Protein AF-A0A388M2A8-F1 (afdb_monomer_lite)

Radius of gyration: 31.5 Å; chains: 1; bounding box: 99×26×57 Å

InterPro domains:
  IPR009542 Signal peptidase complex subunit 1 [PF06645] (1-70)
  IPR009542 Signal peptidase complex subunit 1 [PTHR13202] (1-75)

Structure (mmCIF, N/CA/C/O backbone):
data_AF-A0A388M2A8-F1
#
_entry.id   AF-A0A388M2A8-F1
#
loop_
_atom_site.group_PDB
_atom_site.id
_atom_site.type_symbol
_atom_site.label_atom_id
_atom_site.label_alt_id
_atom_site.label_comp_id
_atom_site.label_asym_id
_atom_site.label_entity_id
_atom_site.label_seq_id
_atom_site.pdbx_PDB_ins_code
_atom_site.Cartn_x
_atom_site.Cartn_y
_atom_site.Cartn_z
_atom_site.occupancy
_atom_site.B_iso_or_equiv
_atom_site.auth_seq_id
_atom_site.auth_comp_id
_atom_site.auth_asym_id
_atom_site.auth_atom_id
_atom_site.pdbx_PDB_model_num
ATOM 1 N N . MET A 1 1 ? 1.954 -5.823 -13.270 1.00 80.62 1 MET A N 1
ATOM 2 C CA . MET A 1 1 ? 2.385 -4.445 -12.976 1.00 80.62 1 MET A CA 1
ATOM 3 C C . MET A 1 1 ? 3.725 -4.201 -13.633 1.00 80.62 1 MET A C 1
ATOM 5 O O . MET A 1 1 ? 4.618 -5.035 -13.500 1.00 80.62 1 MET A O 1
ATOM 9 N N . ASP A 1 2 ? 3.875 -3.084 -14.341 1.00 88.38 2 ASP A N 1
ATOM 10 C CA . ASP A 1 2 ? 5.191 -2.606 -14.770 1.00 88.38 2 ASP A CA 1
ATOM 11 C C . ASP A 1 2 ? 5.934 -1.910 -13.602 1.00 88.38 2 ASP A C 1
ATOM 13 O O . ASP A 1 2 ? 5.398 -1.759 -12.500 1.00 88.38 2 ASP A O 1
ATOM 17 N N . TYR A 1 3 ? 7.194 -1.508 -13.809 1.00 86.69 3 TYR A N 1
ATOM 18 C CA . TYR A 1 3 ? 8.011 -0.891 -12.750 1.00 86.69 3 TYR A CA 1
ATOM 19 C C . TYR A 1 3 ? 7.420 0.430 -12.225 1.00 86.69 3 TYR A C 1
ATOM 21 O O . TYR A 1 3 ? 7.548 0.751 -11.043 1.00 86.69 3 TYR A O 1
ATOM 29 N N . VAL A 1 4 ? 6.767 1.200 -13.097 1.00 89.50 4 VAL A N 1
ATOM 30 C CA . VAL A 1 4 ? 6.147 2.483 -12.740 1.00 89.50 4 VAL A CA 1
ATOM 31 C C . VAL A 1 4 ? 4.849 2.231 -11.973 1.00 89.50 4 VAL A C 1
ATOM 33 O O . VAL A 1 4 ? 4.626 2.822 -10.917 1.00 89.50 4 VAL A O 1
ATOM 36 N N . GLY A 1 5 ? 4.037 1.292 -12.451 1.00 91.38 5 GLY A N 1
ATOM 37 C CA . GLY A 1 5 ? 2.816 0.824 -11.815 1.00 91.38 5 GLY A CA 1
ATOM 38 C C . GLY A 1 5 ? 3.063 0.255 -10.422 1.00 91.38 5 GLY A C 1
ATOM 39 O O . GLY A 1 5 ? 2.274 0.522 -9.524 1.00 91.38 5 GLY A O 1
ATOM 40 N N . GLN A 1 6 ? 4.187 -0.433 -10.198 1.00 91.94 6 GLN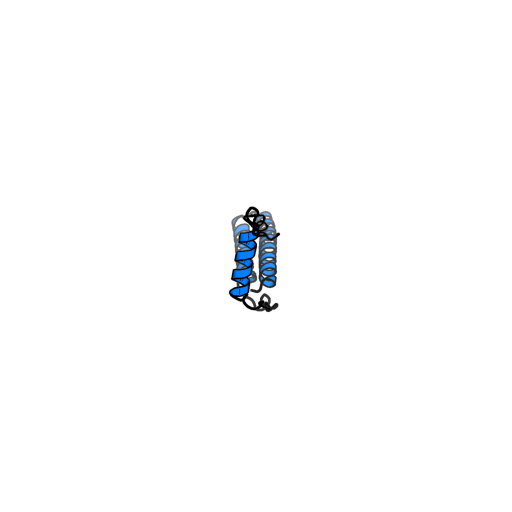 A N 1
ATOM 41 C CA . GLN A 1 6 ? 4.577 -0.908 -8.867 1.00 91.94 6 GLN A CA 1
ATOM 42 C C . GLN A 1 6 ? 4.843 0.246 -7.885 1.00 91.94 6 GLN A C 1
ATOM 44 O O . GLN A 1 6 ? 4.415 0.192 -6.735 1.00 91.94 6 GLN A O 1
ATOM 49 N N . ARG A 1 7 ? 5.531 1.312 -8.319 1.00 92.75 7 ARG A N 1
ATOM 50 C CA . ARG A 1 7 ? 5.749 2.501 -7.474 1.00 92.75 7 ARG A CA 1
ATOM 51 C C . ARG A 1 7 ? 4.438 3.202 -7.145 1.00 92.75 7 ARG A C 1
ATOM 53 O O . ARG A 1 7 ? 4.241 3.648 -6.018 1.00 92.75 7 ARG A O 1
ATOM 60 N N . LEU A 1 8 ? 3.549 3.288 -8.128 1.00 92.62 8 LEU A N 1
ATOM 61 C CA . LEU A 1 8 ? 2.244 3.902 -7.950 1.00 92.62 8 LEU A CA 1
ATOM 62 C C . LEU A 1 8 ? 1.352 3.076 -7.015 1.00 92.62 8 LEU A C 1
ATOM 64 O O . LEU A 1 8 ? 0.699 3.650 -6.147 1.00 92.62 8 LEU A O 1
ATOM 68 N N . SER A 1 9 ? 1.344 1.748 -7.145 1.00 93.94 9 SER A N 1
ATOM 69 C CA . SER A 1 9 ? 0.550 0.875 -6.275 1.00 93.94 9 SER A CA 1
ATOM 70 C C . SER A 1 9 ? 1.028 0.925 -4.821 1.00 93.94 9 SER A C 1
ATOM 72 O O . SER A 1 9 ? 0.192 0.962 -3.913 1.00 93.94 9 SER A O 1
ATOM 74 N N . GLU A 1 10 ? 2.344 1.020 -4.599 1.00 94.06 10 GLU A N 1
ATOM 75 C CA . GLU A 1 10 ? 2.956 1.218 -3.280 1.00 94.06 10 GLU A CA 1
ATOM 76 C C . GLU A 1 10 ? 2.514 2.551 -2.653 1.00 94.06 10 GLU A C 1
ATOM 78 O O . GLU A 1 10 ? 2.025 2.574 -1.521 1.00 94.06 10 GLU A O 1
ATOM 83 N N . GLN A 1 11 ? 2.590 3.653 -3.408 1.00 95.50 11 GLN A N 1
ATOM 84 C CA . GLN A 1 11 ? 2.136 4.969 -2.944 1.00 95.50 11 GLN A CA 1
ATOM 85 C C . GLN A 1 11 ? 0.637 4.984 -2.626 1.00 95.50 11 GLN A C 1
ATOM 87 O O . GLN A 1 11 ? 0.231 5.480 -1.575 1.00 95.50 11 GLN A O 1
ATOM 92 N N . LEU A 1 12 ? -0.191 4.402 -3.499 1.00 94.25 12 LEU A N 1
ATOM 93 C CA . LEU A 1 12 ? -1.635 4.295 -3.286 1.00 94.25 12 LEU A CA 1
ATOM 94 C C . LEU A 1 12 ? -1.965 3.478 -2.037 1.00 94.25 12 LEU A C 1
ATOM 96 O O . LEU A 1 12 ? -2.824 3.896 -1.260 1.00 94.25 12 LEU A O 1
ATOM 100 N N . ALA A 1 13 ? -1.269 2.363 -1.801 1.00 95.19 13 ALA A N 1
ATOM 101 C CA . ALA A 1 13 ? -1.468 1.552 -0.602 1.00 95.19 13 ALA A CA 1
ATOM 102 C C . ALA A 1 13 ? -1.150 2.368 0.657 1.00 95.19 13 ALA A C 1
ATOM 104 O O . ALA A 1 13 ? -1.947 2.411 1.596 1.00 95.19 13 ALA A O 1
ATOM 105 N N . GLN A 1 14 ? -0.016 3.070 0.652 1.00 97.00 14 GLN A N 1
ATOM 106 C CA . GLN A 1 14 ? 0.440 3.850 1.795 1.00 97.00 14 GLN A CA 1
ATOM 107 C C . GLN A 1 14 ? -0.497 5.026 2.095 1.00 97.00 14 GLN A C 1
ATOM 109 O O . GLN A 1 14 ? -0.913 5.195 3.241 1.00 97.00 14 GLN A O 1
ATOM 114 N N . TYR A 1 15 ? -0.907 5.793 1.079 1.00 97.56 15 TYR A N 1
ATOM 115 C CA . TYR A 1 15 ? -1.860 6.892 1.255 1.00 97.56 15 TYR A CA 1
ATOM 116 C C . TYR A 1 15 ? -3.245 6.412 1.689 1.00 97.56 15 TYR A C 1
ATOM 118 O O . TYR A 1 15 ? -3.844 7.020 2.576 1.00 97.56 15 TYR A O 1
ATOM 126 N N . THR A 1 16 ? -3.739 5.309 1.123 1.00 96.56 16 THR A N 1
ATOM 127 C CA . THR A 1 16 ? -5.059 4.764 1.473 1.00 96.56 16 THR A CA 1
ATOM 128 C C . THR A 1 16 ? -5.089 4.290 2.923 1.00 96.56 16 THR A C 1
ATOM 130 O O . THR A 1 16 ? -6.012 4.635 3.659 1.00 96.56 16 THR A O 1
ATOM 133 N N . ILE A 1 17 ? -4.061 3.560 3.371 1.00 97.31 17 ILE A N 1
ATOM 134 C CA . ILE A 1 17 ? -3.972 3.078 4.756 1.00 97.31 17 ILE A CA 1
ATOM 135 C C . ILE A 1 17 ? -3.802 4.246 5.733 1.00 97.31 17 ILE A C 1
ATOM 137 O O . ILE A 1 17 ? -4.455 4.258 6.774 1.00 97.31 17 ILE A O 1
ATOM 141 N N . LEU A 1 18 ? -2.977 5.248 5.406 1.00 98.12 18 LEU A N 1
ATOM 142 C CA . LEU A 1 18 ? -2.805 6.437 6.249 1.00 98.12 18 LEU A CA 1
ATOM 143 C C . LEU A 1 18 ? -4.107 7.231 6.394 1.00 98.12 18 LEU A C 1
ATOM 145 O O . LEU A 1 18 ? -4.477 7.613 7.505 1.00 98.12 18 LEU A O 1
ATOM 149 N N . LEU A 1 19 ? -4.826 7.448 5.290 1.00 97.81 19 LEU A N 1
ATOM 150 C CA . LEU A 1 19 ? -6.109 8.142 5.314 1.00 97.81 19 LEU A CA 1
ATOM 151 C C . LEU A 1 19 ? -7.155 7.346 6.103 1.00 97.81 19 LEU A C 1
ATOM 153 O O . LEU A 1 19 ? -7.861 7.911 6.937 1.00 97.81 19 LEU A O 1
ATOM 157 N N . ALA A 1 20 ? -7.217 6.029 5.899 1.00 97.25 20 ALA A N 1
ATOM 158 C CA . ALA A 1 20 ? -8.094 5.149 6.661 1.00 97.25 20 ALA A CA 1
ATOM 159 C C . ALA A 1 20 ? -7.772 5.161 8.161 1.00 97.25 20 ALA A C 1
ATOM 161 O O . ALA A 1 20 ? -8.691 5.205 8.972 1.00 97.25 20 ALA A O 1
ATOM 162 N N . ALA A 1 21 ? -6.490 5.166 8.539 1.00 97.38 21 ALA A N 1
ATOM 163 C CA . ALA A 1 21 ? -6.063 5.267 9.932 1.00 97.38 21 ALA A CA 1
ATOM 164 C C . ALA A 1 21 ? -6.515 6.587 10.567 1.00 97.38 21 ALA A C 1
ATOM 166 O O . ALA A 1 21 ? -7.048 6.577 11.675 1.00 97.38 21 ALA A O 1
ATOM 167 N N . LEU A 1 22 ? -6.361 7.709 9.856 1.00 98.19 22 LEU A N 1
ATOM 168 C CA . LEU A 1 22 ? -6.805 9.017 10.335 1.00 98.19 22 LEU A CA 1
ATOM 169 C C . LEU A 1 22 ? -8.326 9.055 10.535 1.00 98.19 22 LEU A C 1
ATOM 171 O O . LEU A 1 22 ? -8.797 9.479 11.588 1.00 98.19 22 LEU A O 1
ATOM 175 N N . ILE A 1 23 ? -9.096 8.570 9.557 1.00 97.25 23 ILE A N 1
ATOM 176 C CA . ILE A 1 23 ? -10.563 8.515 9.637 1.00 97.25 23 ILE A CA 1
ATOM 177 C C . ILE A 1 23 ? -11.010 7.585 10.768 1.00 97.25 23 ILE A C 1
ATOM 179 O O . ILE A 1 23 ? -11.883 7.952 11.552 1.00 97.25 23 ILE A O 1
ATOM 183 N N . ALA A 1 24 ? -10.406 6.401 10.882 1.00 96.88 24 ALA A N 1
ATOM 184 C CA . ALA A 1 24 ? -10.711 5.440 11.935 1.00 96.88 24 ALA A CA 1
ATOM 185 C C . ALA A 1 24 ? -10.434 6.013 13.326 1.00 96.88 24 ALA A C 1
ATOM 187 O O . ALA A 1 24 ? -11.244 5.823 14.232 1.00 96.88 24 ALA A O 1
ATOM 188 N N . LEU A 1 25 ? -9.322 6.735 13.488 1.00 96.06 25 LEU A N 1
ATOM 189 C CA . LEU A 1 25 ? -8.967 7.386 14.742 1.00 96.06 25 LEU A CA 1
ATOM 190 C C . LEU A 1 25 ? -9.976 8.483 15.095 1.00 96.06 25 LEU A C 1
ATOM 192 O O . LEU A 1 25 ? -10.511 8.476 16.197 1.00 96.06 25 LEU A O 1
ATOM 196 N N . LEU A 1 26 ? -10.293 9.381 14.157 1.00 97.12 26 LEU A N 1
ATOM 197 C CA . LEU A 1 26 ? -11.261 10.457 14.385 1.00 97.12 26 LEU A CA 1
ATOM 198 C C . LEU A 1 26 ? -12.653 9.904 14.715 1.00 97.12 26 LEU A C 1
ATOM 200 O O . LEU A 1 26 ? -13.245 10.289 15.720 1.00 97.12 26 LEU A O 1
ATOM 204 N N . ALA A 1 27 ? -13.158 8.962 13.916 1.00 95.06 27 ALA A N 1
ATOM 205 C CA . ALA A 1 27 ? -14.455 8.335 14.153 1.00 95.06 27 ALA A CA 1
ATOM 206 C C . ALA A 1 27 ? -14.479 7.552 15.475 1.00 95.06 27 ALA A C 1
ATOM 208 O O . ALA A 1 27 ? -15.449 7.631 16.222 1.00 95.06 27 ALA A O 1
ATOM 209 N N . GLY A 1 28 ? -13.403 6.825 15.783 1.00 96.19 28 GLY A N 1
ATOM 210 C CA . GLY A 1 28 ? -13.244 6.073 17.023 1.00 96.19 28 GLY A CA 1
ATOM 211 C C . GLY A 1 28 ? -13.224 6.954 18.266 1.00 96.19 28 GLY A C 1
ATOM 212 O O . GLY A 1 28 ? -13.883 6.623 19.249 1.00 96.19 28 GLY A O 1
ATOM 213 N N . CYS A 1 29 ? -12.506 8.080 18.208 1.00 94.75 29 CYS A N 1
ATOM 214 C CA . CYS A 1 29 ? -12.442 9.058 19.290 1.00 94.75 29 CYS A CA 1
ATOM 215 C C . CYS A 1 29 ? -13.786 9.761 19.503 1.00 94.75 29 CYS A C 1
ATOM 217 O O . CYS A 1 29 ? -14.211 9.892 20.643 1.00 94.75 29 CYS A O 1
ATOM 219 N N . LEU A 1 30 ? -14.475 10.171 18.433 1.00 95.88 30 LEU A N 1
ATOM 220 C CA . LEU A 1 30 ? -15.772 10.853 18.544 1.00 95.88 30 LEU A CA 1
ATOM 221 C C . LEU A 1 30 ? -16.885 9.941 19.079 1.00 95.88 30 LEU A C 1
ATOM 223 O O . LEU A 1 30 ? -17.771 10.415 19.782 1.00 95.88 30 LEU A O 1
ATOM 227 N N . MET A 1 31 ? -16.845 8.645 18.755 1.00 95.31 31 MET A N 1
ATOM 228 C CA . MET A 1 31 ? -17.821 7.655 19.233 1.00 95.31 31 MET A CA 1
ATOM 229 C C . MET A 1 31 ? -17.380 6.908 20.502 1.00 95.31 31 MET A C 1
ATOM 231 O O . MET A 1 31 ? -18.087 5.996 20.930 1.00 95.31 31 MET A O 1
ATOM 235 N N . GLU A 1 32 ? -16.198 7.220 21.046 1.00 94.69 32 GLU A N 1
ATOM 236 C CA . GLU A 1 32 ? -15.564 6.526 22.182 1.00 94.69 32 GLU A CA 1
ATOM 237 C C . GLU A 1 32 ? -15.562 4.986 22.050 1.00 94.69 32 GLU A C 1
ATOM 239 O O . GLU A 1 32 ? -15.653 4.239 23.025 1.00 94.69 32 GLU A O 1
ATOM 244 N N . SER A 1 33 ? -15.464 4.475 20.817 1.00 93.81 33 SER A N 1
ATOM 245 C CA . SER A 1 33 ? -15.627 3.050 20.518 1.00 93.81 33 SER A CA 1
ATOM 246 C C . SER A 1 33 ? -14.423 2.477 19.782 1.00 93.81 33 SER A C 1
ATOM 248 O O . SER A 1 33 ? -14.265 2.625 18.567 1.00 93.81 33 SER A O 1
ATOM 250 N N . TYR A 1 34 ? -13.608 1.714 20.511 1.00 93.19 34 TYR A N 1
ATOM 251 C CA . TYR A 1 34 ? -12.455 1.010 19.944 1.00 93.19 34 TYR A CA 1
ATOM 252 C C . TYR A 1 34 ? -12.854 -0.027 18.881 1.00 93.19 34 TYR A C 1
ATOM 254 O O . TYR A 1 34 ? -12.167 -0.198 17.874 1.00 93.19 34 TYR A O 1
ATOM 262 N N . LYS A 1 35 ? -14.003 -0.696 19.060 1.00 96.25 35 LYS A N 1
ATOM 263 C CA . LYS A 1 35 ? -14.512 -1.668 18.079 1.00 96.25 35 LYS A CA 1
ATOM 264 C C . LYS A 1 35 ? -14.816 -0.994 16.740 1.00 96.25 35 LYS A C 1
ATOM 266 O O . LYS A 1 35 ? -14.471 -1.540 15.697 1.00 96.25 35 LYS A O 1
ATOM 271 N N . LEU A 1 36 ? -15.443 0.185 16.770 1.00 94.25 36 LEU A N 1
ATOM 272 C CA . LEU A 1 36 ? -15.745 0.949 15.561 1.00 94.25 36 LEU A CA 1
ATOM 273 C C . LEU A 1 36 ? -14.459 1.409 14.867 1.00 94.25 36 LEU A C 1
ATOM 275 O O . LEU A 1 36 ? -14.323 1.205 13.665 1.00 94.25 36 LEU A O 1
ATOM 279 N N . MET A 1 37 ? -13.499 1.946 15.630 1.00 96.38 37 MET A N 1
ATOM 280 C CA . MET A 1 37 ? -12.173 2.319 15.126 1.00 96.38 37 MET A CA 1
ATOM 281 C C . MET A 1 37 ? -11.519 1.160 14.364 1.00 96.38 37 MET A C 1
ATOM 283 O O . MET A 1 37 ? -11.115 1.321 13.214 1.00 96.38 37 MET A O 1
ATOM 287 N N . MET A 1 38 ? -11.465 -0.027 14.976 1.00 96.75 38 MET A N 1
ATOM 288 C CA . MET A 1 38 ? -10.842 -1.199 14.360 1.00 96.75 38 MET A CA 1
ATOM 289 C C . MET A 1 38 ? -11.594 -1.699 13.125 1.00 96.75 38 MET A C 1
ATOM 291 O O . MET A 1 38 ? -10.950 -2.072 12.150 1.00 96.75 38 MET A O 1
ATOM 295 N N . LEU A 1 39 ? -12.931 -1.666 13.119 1.00 96.94 39 LEU A N 1
ATOM 296 C CA . LEU A 1 39 ? -13.726 -2.047 11.945 1.00 96.94 39 LEU A CA 1
ATOM 297 C C . LEU A 1 39 ? -13.508 -1.095 10.764 1.00 96.94 39 LEU A C 1
ATOM 299 O O . LEU A 1 39 ? -13.315 -1.554 9.640 1.00 96.94 39 LEU A O 1
ATOM 303 N N . VAL A 1 40 ? -13.503 0.217 11.014 1.00 96.25 40 VAL A N 1
ATOM 304 C CA . VAL A 1 40 ? -13.255 1.226 9.974 1.00 96.25 40 VAL A CA 1
ATOM 305 C C . VAL A 1 40 ? -11.833 1.091 9.431 1.00 96.25 40 VAL A C 1
ATOM 307 O O . VAL A 1 40 ? -11.638 1.077 8.216 1.00 96.25 40 VAL A O 1
ATOM 310 N N . TYR A 1 41 ? -10.846 0.915 10.312 1.00 97.44 41 TYR A N 1
ATOM 311 C CA . TYR A 1 41 ? -9.461 0.712 9.902 1.00 97.44 41 TYR A CA 1
ATOM 312 C C . TYR A 1 41 ? -9.283 -0.575 9.086 1.00 97.44 41 TYR A C 1
ATOM 314 O O . TYR A 1 41 ? -8.699 -0.539 8.005 1.00 97.44 41 TYR A O 1
ATOM 322 N N . ALA A 1 42 ? -9.840 -1.698 9.550 1.00 97.81 42 ALA A N 1
ATOM 323 C CA . ALA A 1 42 ? -9.787 -2.971 8.835 1.00 97.81 42 ALA A CA 1
ATOM 324 C C . ALA A 1 42 ? -10.455 -2.879 7.455 1.00 97.81 42 ALA A C 1
ATOM 326 O O . ALA A 1 42 ? -9.904 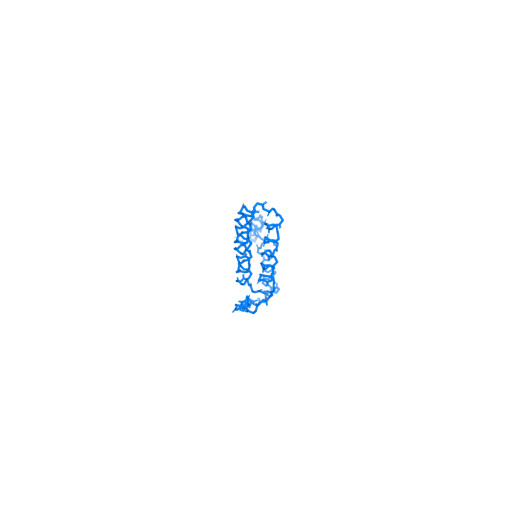-3.377 6.474 1.00 97.81 42 ALA A O 1
ATOM 327 N N . GLY A 1 43 ? -11.596 -2.189 7.356 1.00 97.75 43 GLY A N 1
ATOM 328 C CA . GLY A 1 43 ? -12.239 -1.895 6.076 1.00 97.75 43 GLY A CA 1
ATOM 329 C C . GLY A 1 43 ? -11.333 -1.097 5.134 1.00 97.75 43 GLY A C 1
ATOM 330 O O . GLY A 1 43 ? -11.209 -1.442 3.962 1.00 97.75 43 GLY A O 1
ATOM 331 N N . GLY A 1 44 ? -10.636 -0.082 5.649 1.00 97.25 44 GLY A N 1
ATOM 332 C CA . GLY A 1 44 ? -9.674 0.701 4.872 1.00 97.25 44 GLY A CA 1
ATOM 333 C C . GLY A 1 44 ? -8.451 -0.097 4.413 1.00 97.25 44 GLY A C 1
ATOM 334 O O . GLY A 1 44 ? -7.998 0.068 3.283 1.00 97.25 44 GLY A O 1
ATOM 335 N N . VAL A 1 45 ? -7.952 -1.013 5.245 1.00 97.44 45 VAL A N 1
ATOM 336 C CA . VAL A 1 45 ? -6.875 -1.940 4.867 1.00 97.44 45 VAL A CA 1
ATOM 337 C C . VAL A 1 45 ? -7.337 -2.876 3.749 1.00 97.44 45 VAL A C 1
ATOM 339 O O . VAL A 1 45 ? -6.639 -3.015 2.748 1.00 97.44 45 VAL A O 1
ATOM 342 N N . LEU A 1 46 ? -8.528 -3.472 3.866 1.00 97.69 46 LEU A N 1
ATOM 343 C CA . LEU A 1 46 ? -9.099 -4.317 2.810 1.00 97.69 46 LEU A CA 1
ATOM 344 C C . LEU A 1 46 ? -9.285 -3.544 1.500 1.00 97.69 46 LEU A C 1
ATOM 346 O O . LEU A 1 46 ? -8.964 -4.060 0.431 1.00 97.69 46 LEU A O 1
ATOM 350 N N . LEU A 1 47 ? -9.743 -2.294 1.576 1.00 95.81 47 LEU A N 1
ATOM 351 C CA . LEU A 1 47 ? -9.850 -1.419 0.413 1.00 95.81 47 LEU A CA 1
ATOM 352 C C . LEU A 1 47 ? -8.480 -1.162 -0.231 1.00 95.81 47 LEU A C 1
ATOM 354 O O . LEU A 1 47 ? -8.350 -1.277 -1.448 1.00 95.81 47 LEU A O 1
ATOM 358 N N . ALA A 1 48 ? -7.449 -0.876 0.568 1.00 96.00 48 ALA A N 1
ATOM 359 C CA . ALA A 1 48 ? -6.086 -0.705 0.069 1.00 96.00 48 ALA A CA 1
ATOM 360 C C . ALA A 1 48 ? -5.577 -1.971 -0.641 1.00 96.00 48 ALA A C 1
ATOM 362 O O . ALA A 1 48 ? -4.968 -1.873 -1.705 1.00 96.00 48 ALA A O 1
ATOM 363 N N . PHE A 1 49 ? -5.890 -3.160 -0.113 1.00 94.62 49 PHE A N 1
ATOM 364 C CA . PHE A 1 49 ? -5.580 -4.426 -0.781 1.00 94.62 49 PHE A CA 1
ATOM 365 C C . PHE A 1 49 ? -6.278 -4.545 -2.139 1.00 94.62 49 PHE A C 1
ATOM 367 O O . PHE A 1 49 ? -5.622 -4.863 -3.126 1.00 94.62 49 PHE A O 1
ATOM 374 N N . VAL A 1 50 ? -7.578 -4.251 -2.223 1.00 95.25 50 VAL A N 1
ATOM 375 C CA . VAL A 1 50 ? -8.337 -4.319 -3.486 1.00 95.25 50 VAL A CA 1
ATOM 376 C C . VAL A 1 50 ? -7.806 -3.329 -4.526 1.00 95.25 50 VAL A C 1
ATOM 378 O O . VAL A 1 50 ? -7.757 -3.651 -5.709 1.00 95.25 50 VAL A O 1
ATOM 381 N N . ILE A 1 51 ? -7.386 -2.135 -4.112 1.00 92.06 51 ILE A N 1
ATOM 382 C CA . ILE A 1 51 ? -6.891 -1.111 -5.039 1.00 92.06 51 ILE A CA 1
ATOM 383 C C . ILE A 1 51 ? -5.464 -1.423 -5.507 1.00 92.06 51 ILE A C 1
ATOM 385 O O . ILE A 1 51 ? -5.178 -1.300 -6.695 1.00 92.06 51 ILE A O 1
ATOM 389 N N . SER A 1 52 ? -4.571 -1.830 -4.603 1.00 92.56 52 SER A N 1
ATOM 390 C CA . SER A 1 52 ? -3.136 -1.904 -4.901 1.00 92.56 52 SER A CA 1
ATOM 391 C C . SER A 1 52 ? -2.617 -3.287 -5.290 1.00 92.56 52 SER A C 1
ATOM 393 O O . SER A 1 52 ? -1.568 -3.351 -5.923 1.00 92.56 52 SER A O 1
ATOM 395 N N . VAL A 1 53 ? -3.284 -4.386 -4.913 1.00 90.31 53 VAL A N 1
ATOM 396 C CA . VAL A 1 53 ? -2.770 -5.749 -5.169 1.00 90.31 53 VAL A CA 1
ATOM 397 C C . VAL A 1 53 ? -3.128 -6.305 -6.547 1.00 90.31 53 VAL A C 1
ATOM 399 O O . VAL A 1 53 ? -2.249 -6.910 -7.162 1.00 90.31 53 VAL A O 1
ATOM 402 N N . PRO A 1 54 ? -4.361 -6.160 -7.065 1.00 89.50 54 PRO A N 1
ATOM 403 C CA . PRO A 1 54 ? -4.677 -6.675 -8.388 1.00 89.50 54 PRO A CA 1
ATOM 404 C C . PRO A 1 54 ? -3.893 -5.941 -9.477 1.00 89.50 54 PRO A C 1
ATOM 406 O O . PRO A 1 54 ? -3.701 -4.726 -9.418 1.00 89.50 54 PRO A O 1
ATOM 409 N N . ASP A 1 55 ? -3.503 -6.676 -10.517 1.00 85.06 55 ASP A N 1
ATOM 410 C CA . ASP A 1 55 ? -2.850 -6.140 -11.713 1.00 85.06 55 ASP A CA 1
ATOM 411 C C . ASP A 1 55 ? -3.847 -5.387 -12.608 1.00 85.06 55 ASP A C 1
ATOM 413 O O . ASP A 1 55 ? -4.169 -5.805 -13.723 1.00 85.06 55 ASP A O 1
ATOM 417 N N . TRP A 1 56 ? -4.361 -4.260 -12.118 1.00 88.94 56 TRP A N 1
ATOM 418 C CA . TRP A 1 56 ? -5.264 -3.411 -12.884 1.00 88.94 56 TRP A CA 1
ATOM 419 C C . TRP A 1 56 ? -4.592 -2.938 -14.185 1.00 88.94 56 TRP A C 1
ATOM 421 O O . TRP A 1 56 ? -3.400 -2.614 -14.184 1.00 88.94 56 TRP A O 1
ATOM 431 N N . PRO A 1 57 ? -5.340 -2.821 -15.300 1.00 87.06 57 PRO A N 1
ATOM 432 C CA . PRO A 1 57 ? -4.786 -2.391 -16.589 1.00 87.06 57 PRO A CA 1
ATOM 433 C C . PRO A 1 57 ? -4.131 -1.000 -16.531 1.00 87.06 57 PRO A C 1
ATOM 435 O O . PRO A 1 57 ? -3.230 -0.708 -17.311 1.00 87.06 57 PRO A O 1
ATOM 438 N N . TYR A 1 58 ? -4.531 -0.163 -15.570 1.00 85.75 58 TYR A N 1
ATOM 439 C CA . TYR A 1 58 ? -3.919 1.136 -15.294 1.00 85.75 58 TYR A CA 1
ATOM 440 C C . TYR A 1 58 ? -2.444 1.046 -14.855 1.00 85.75 58 TYR A C 1
ATOM 442 O O . TYR A 1 58 ? -1.661 1.935 -15.167 1.00 85.75 58 TYR A O 1
ATOM 450 N N . PHE A 1 59 ? -2.031 -0.039 -14.195 1.00 88.88 59 PHE A N 1
ATOM 451 C CA . PHE A 1 59 ? -0.653 -0.219 -13.721 1.00 88.88 59 PHE A CA 1
ATOM 452 C C . PHE A 1 59 ? 0.291 -0.881 -14.742 1.00 88.88 59 PHE A C 1
ATOM 454 O O . PHE A 1 59 ? 1.404 -1.272 -14.386 1.00 88.88 59 PHE A O 1
ATOM 461 N N . ASN A 1 60 ? -0.160 -1.066 -15.986 1.00 89.19 60 ASN A N 1
ATOM 462 C CA . ASN A 1 60 ? 0.589 -1.745 -17.050 1.00 89.19 60 ASN A CA 1
ATOM 463 C C . ASN A 1 60 ? 0.707 -0.875 -18.318 1.00 89.19 60 ASN A C 1
ATOM 465 O O . ASN A 1 60 ? 0.728 -1.394 -19.434 1.00 89.19 60 ASN A O 1
ATOM 469 N N . GLN A 1 61 ? 0.721 0.451 -18.167 1.00 87.06 61 GLN A N 1
ATOM 470 C CA . GLN A 1 61 ? 0.730 1.389 -19.296 1.00 87.06 61 GLN A CA 1
ATOM 471 C C . GLN A 1 61 ? 2.117 1.584 -19.927 1.00 87.06 61 GLN A C 1
ATOM 473 O O . GLN A 1 61 ? 2.214 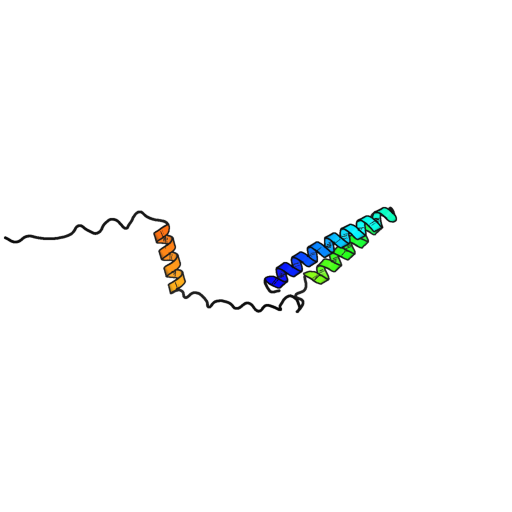2.150 -21.017 1.00 87.06 61 GLN A O 1
ATOM 478 N N . HIS A 1 62 ? 3.189 1.108 -19.289 1.00 81.06 62 HIS A N 1
ATOM 479 C CA . HIS A 1 62 ? 4.560 1.297 -19.752 1.00 81.06 62 HIS A CA 1
ATOM 480 C C . HIS A 1 62 ? 5.201 -0.043 -20.148 1.00 81.06 62 HIS A C 1
ATOM 482 O O . HIS A 1 62 ? 5.835 -0.703 -19.318 1.00 81.06 62 HIS A O 1
ATOM 488 N N . PRO A 1 63 ? 5.076 -0.469 -21.423 1.00 78.50 63 PRO A N 1
ATOM 489 C CA . PRO A 1 63 ? 5.705 -1.697 -21.892 1.00 78.50 63 PRO A CA 1
ATOM 490 C C . PRO A 1 63 ? 7.232 -1.581 -21.806 1.00 78.50 63 PRO A C 1
ATOM 492 O O . PRO A 1 63 ? 7.848 -0.694 -22.402 1.00 78.50 63 PRO A O 1
ATOM 495 N N . LEU A 1 64 ? 7.859 -2.492 -21.059 1.00 76.38 64 LEU A N 1
ATOM 496 C CA . LEU A 1 64 ? 9.312 -2.525 -20.924 1.00 76.38 64 LEU A CA 1
ATOM 497 C C . LEU A 1 64 ? 9.958 -2.971 -22.240 1.00 76.38 64 LEU A C 1
ATOM 499 O O . LEU A 1 64 ? 9.747 -4.088 -22.710 1.00 76.38 64 LEU A O 1
ATOM 503 N N . THR A 1 65 ? 10.797 -2.108 -22.813 1.00 76.81 65 THR A N 1
ATOM 504 C CA . THR A 1 65 ? 11.677 -2.482 -23.925 1.00 76.81 65 THR A CA 1
ATOM 505 C C . THR A 1 65 ? 12.897 -3.196 -23.357 1.00 76.81 65 THR A C 1
ATOM 507 O O . THR A 1 65 ? 13.822 -2.566 -22.841 1.00 76.81 65 THR A O 1
ATOM 510 N N . TRP A 1 66 ? 12.890 -4.525 -23.406 1.00 79.81 66 TRP A N 1
ATOM 511 C CA . TRP A 1 66 ? 14.025 -5.330 -22.967 1.00 79.81 66 TRP A CA 1
ATOM 512 C C . TRP A 1 66 ? 15.206 -5.162 -23.930 1.00 79.81 66 TRP A C 1
ATOM 514 O O . TRP A 1 66 ? 15.047 -5.257 -25.147 1.00 79.81 66 TRP A O 1
ATOM 524 N N . LEU A 1 67 ? 16.406 -4.938 -23.389 1.00 78.88 67 LEU A N 1
ATOM 525 C CA . LEU A 1 67 ? 17.636 -5.032 -24.178 1.00 78.88 67 LEU A CA 1
ATOM 526 C C . LEU A 1 67 ? 17.845 -6.490 -24.628 1.00 78.88 67 LEU A C 1
ATOM 528 O O . LEU A 1 67 ? 17.526 -7.405 -23.862 1.00 78.88 67 LEU A O 1
ATOM 532 N N . PRO A 1 68 ? 18.418 -6.731 -25.823 1.00 82.06 68 PRO A N 1
ATOM 533 C CA . PRO A 1 68 ? 18.700 -8.083 -26.279 1.00 82.06 68 PRO A CA 1
ATOM 534 C C . PRO A 1 68 ? 19.615 -8.820 -25.284 1.00 82.06 68 PRO A C 1
ATOM 536 O O . PRO A 1 68 ? 20.470 -8.190 -24.64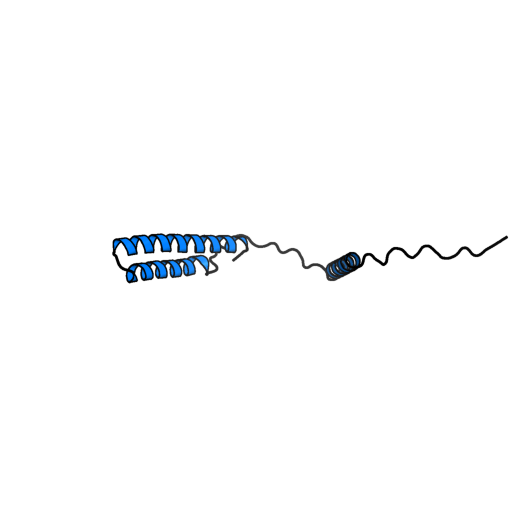5 1.00 82.06 68 PRO A O 1
ATOM 539 N N . PRO A 1 69 ? 19.461 -10.151 -25.149 1.00 79.69 69 PRO A N 1
ATOM 540 C CA . PRO A 1 69 ? 20.307 -10.945 -24.274 1.00 79.69 69 PRO A CA 1
ATOM 541 C C . PRO A 1 69 ? 21.776 -10.712 -24.632 1.00 79.69 69 PRO A C 1
ATOM 543 O O . PRO A 1 69 ? 22.162 -10.780 -25.801 1.00 79.69 69 PRO A O 1
ATOM 546 N N . ARG A 1 70 ? 22.613 -10.420 -23.629 1.00 80.44 70 ARG A N 1
ATOM 547 C CA . ARG A 1 70 ? 24.059 -10.302 -23.854 1.00 80.44 70 ARG A CA 1
ATOM 548 C C . ARG A 1 70 ? 24.570 -11.628 -24.408 1.00 80.44 70 ARG A C 1
ATOM 550 O O . ARG A 1 70 ? 24.321 -12.671 -23.810 1.00 80.44 70 ARG A O 1
ATOM 557 N N . SER A 1 71 ? 25.294 -11.574 -25.524 1.00 80.06 71 SER A N 1
ATOM 558 C CA . SER A 1 71 ? 25.907 -12.765 -26.105 1.00 80.06 71 SER A CA 1
ATOM 559 C C . SER A 1 71 ? 26.853 -13.422 -25.098 1.00 80.06 71 SER A C 1
ATOM 561 O O . SER A 1 71 ? 27.487 -12.740 -24.286 1.00 80.06 71 SER A O 1
ATOM 563 N N . GLU A 1 72 ? 26.982 -14.747 -25.154 1.00 76.25 72 GLU A N 1
ATOM 564 C CA . GLU A 1 72 ? 27.903 -15.491 -24.285 1.00 76.25 72 GLU A CA 1
ATOM 565 C C . GLU A 1 72 ? 29.334 -14.946 -24.372 1.00 76.25 72 GLU A C 1
ATOM 567 O O . GLU A 1 72 ? 30.024 -14.864 -23.357 1.00 76.25 72 GLU A O 1
ATOM 572 N N . ALA A 1 73 ? 29.741 -14.457 -25.549 1.00 74.69 73 ALA A N 1
ATOM 573 C CA . ALA A 1 73 ? 31.009 -13.766 -25.756 1.00 74.69 73 ALA A CA 1
ATOM 574 C C . ALA A 1 73 ? 31.122 -12.464 -24.940 1.00 74.69 73 ALA A C 1
ATOM 576 O O . ALA A 1 73 ? 32.150 -12.227 -24.307 1.00 74.69 73 ALA A O 1
ATOM 577 N N . ALA A 1 74 ? 30.070 -11.638 -24.886 1.00 80.31 74 ALA A N 1
ATOM 578 C CA . ALA A 1 74 ? 30.051 -10.420 -24.074 1.00 80.31 74 ALA A CA 1
ATOM 579 C C . ALA A 1 74 ? 30.060 -10.730 -22.566 1.00 80.31 74 ALA A C 1
ATOM 581 O O . ALA A 1 74 ? 30.701 -10.024 -21.786 1.00 80.31 74 ALA A O 1
ATOM 582 N N . ILE A 1 75 ? 29.394 -11.811 -22.147 1.00 81.62 75 ILE A N 1
ATOM 583 C CA . ILE A 1 75 ? 29.402 -12.280 -20.753 1.00 81.62 75 ILE A CA 1
ATOM 584 C C . ILE A 1 75 ? 30.787 -12.835 -20.375 1.00 81.62 75 ILE A C 1
ATOM 586 O O . ILE A 1 75 ? 31.295 -12.530 -19.292 1.00 81.62 75 ILE A O 1
ATOM 590 N N . ALA A 1 76 ? 31.423 -13.606 -21.261 1.00 78.88 76 ALA A N 1
ATOM 591 C CA . ALA A 1 76 ? 32.771 -14.140 -21.075 1.00 78.88 76 ALA A CA 1
ATOM 592 C C . ALA A 1 76 ? 33.826 -13.024 -21.040 1.00 78.88 76 ALA A C 1
ATOM 594 O O . ALA A 1 76 ? 34.661 -13.005 -20.136 1.00 78.88 76 ALA A O 1
ATOM 595 N N . ALA A 1 77 ? 33.735 -12.046 -21.945 1.00 78.75 77 ALA A N 1
ATOM 596 C CA . ALA A 1 77 ? 34.601 -10.870 -21.961 1.00 78.75 77 ALA A CA 1
ATOM 597 C C . ALA A 1 77 ? 34.441 -10.024 -20.686 1.00 78.75 77 ALA A C 1
ATOM 599 O O . ALA A 1 77 ? 35.437 -9.629 -20.083 1.00 78.75 77 ALA A O 1
ATOM 600 N N . ALA A 1 78 ? 33.210 -9.816 -20.204 1.00 81.94 78 ALA A N 1
ATOM 601 C CA . ALA A 1 78 ? 32.959 -9.111 -18.946 1.00 81.94 78 ALA A CA 1
ATOM 602 C C . ALA A 1 78 ? 33.502 -9.874 -17.721 1.00 81.94 78 ALA A C 1
ATOM 604 O O . ALA A 1 78 ? 34.053 -9.261 -16.805 1.00 81.94 78 ALA A O 1
ATOM 605 N N . LYS A 1 79 ? 33.397 -11.212 -17.700 1.00 80.88 79 LYS A N 1
ATOM 606 C CA . LYS A 1 79 ? 34.011 -12.055 -16.658 1.00 80.88 79 LYS A CA 1
ATOM 607 C C . LYS A 1 79 ? 35.540 -11.985 -16.698 1.00 80.88 79 LYS A C 1
ATOM 609 O O . LYS A 1 79 ? 36.148 -11.825 -15.642 1.00 80.88 79 LYS A O 1
ATOM 614 N N . ALA A 1 80 ? 36.148 -12.052 -17.883 1.00 77.25 80 ALA A N 1
ATOM 615 C CA . ALA A 1 80 ? 37.595 -11.959 -18.067 1.00 77.25 80 ALA A CA 1
ATOM 616 C C . ALA A 1 80 ? 38.137 -10.578 -17.660 1.00 77.25 80 ALA A C 1
ATOM 618 O O . ALA A 1 80 ? 39.103 -10.497 -16.904 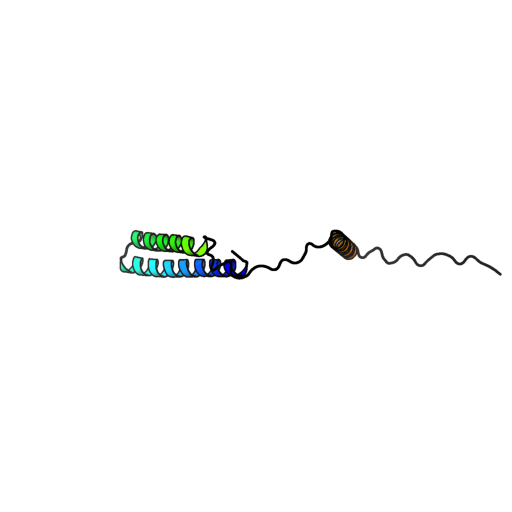1.00 77.25 80 ALA A O 1
ATOM 619 N N . ALA A 1 81 ? 37.461 -9.495 -18.057 1.00 78.62 81 ALA A N 1
ATOM 620 C CA . ALA A 1 81 ? 37.807 -8.133 -17.651 1.00 78.62 81 ALA A CA 1
ATOM 621 C C . ALA A 1 81 ? 37.690 -7.938 -16.129 1.00 78.62 81 ALA A C 1
ATOM 623 O O . ALA A 1 81 ? 38.566 -7.346 -15.500 1.00 78.62 81 ALA A O 1
ATOM 624 N N . ARG A 1 82 ? 36.648 -8.502 -15.502 1.00 80.56 82 ARG A N 1
ATOM 625 C CA . ARG A 1 82 ? 36.473 -8.464 -14.042 1.00 80.56 82 ARG A CA 1
ATOM 626 C C . ARG A 1 82 ? 37.502 -9.324 -13.298 1.00 80.56 82 ARG A C 1
ATOM 628 O O . ARG A 1 82 ? 37.856 -8.983 -12.173 1.00 80.56 82 ARG A O 1
ATOM 635 N N . ALA A 1 83 ? 37.979 -10.418 -13.892 1.00 79.31 83 ALA A N 1
ATOM 636 C CA . ALA A 1 83 ? 39.057 -11.241 -13.340 1.00 79.31 83 ALA A CA 1
ATOM 637 C C . ALA A 1 83 ? 40.421 -10.536 -13.441 1.00 79.31 83 ALA A C 1
ATOM 639 O O . ALA A 1 83 ? 41.169 -10.528 -12.466 1.00 79.31 83 ALA A O 1
ATOM 640 N N . ALA A 1 84 ? 40.699 -9.870 -14.566 1.00 73.62 84 ALA A N 1
ATOM 641 C CA . ALA A 1 84 ? 41.902 -9.059 -14.757 1.00 73.62 84 ALA A CA 1
ATOM 642 C C . ALA A 1 84 ? 41.947 -7.853 -13.800 1.00 73.62 84 ALA A C 1
ATOM 644 O O . ALA A 1 84 ? 42.981 -7.580 -13.199 1.00 73.62 84 ALA A O 1
ATOM 645 N N . ALA A 1 85 ? 40.810 -7.18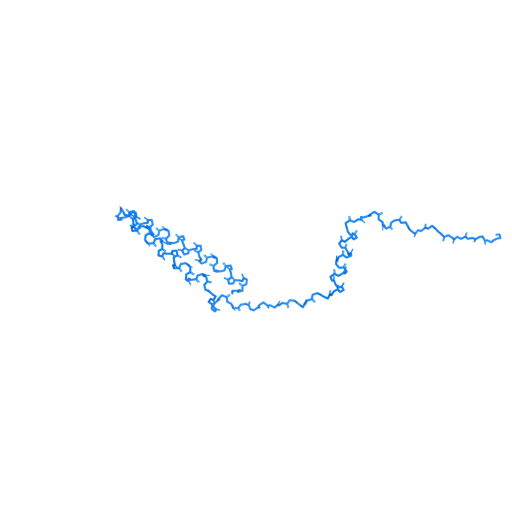8 -13.567 1.00 76.94 85 ALA A N 1
ATOM 646 C CA . ALA A 1 85 ? 40.708 -6.085 -12.606 1.00 76.94 85 ALA A CA 1
ATOM 647 C C . ALA A 1 85 ? 40.893 -6.524 -11.138 1.00 76.94 85 ALA A C 1
ATOM 649 O O . ALA A 1 85 ? 41.247 -5.708 -10.292 1.00 76.94 85 ALA A O 1
ATOM 650 N N . LYS A 1 86 ? 40.658 -7.806 -10.822 1.00 73.06 86 LYS A N 1
ATOM 651 C CA . LYS A 1 86 ? 40.827 -8.363 -9.470 1.00 73.06 86 LYS A CA 1
ATOM 652 C C . LYS A 1 86 ? 42.252 -8.823 -9.160 1.00 73.06 86 LYS A C 1
ATOM 654 O O . LYS A 1 86 ? 42.538 -9.066 -7.993 1.00 73.06 86 LYS A O 1
ATOM 659 N N . ASN A 1 87 ? 43.131 -8.957 -10.155 1.00 64.31 87 ASN A N 1
ATOM 660 C CA . ASN A 1 87 ? 44.504 -9.404 -9.933 1.00 64.31 87 ASN A CA 1
ATOM 661 C C . ASN A 1 87 ? 45.503 -8.531 -10.717 1.00 64.31 87 ASN A C 1
ATOM 663 O O . ASN A 1 87 ? 45.909 -8.896 -11.820 1.00 64.31 87 ASN A O 1
ATOM 667 N N . PRO A 1 88 ? 45.919 -7.372 -10.171 1.00 57.22 88 PRO A N 1
ATOM 668 C CA . PRO A 1 88 ? 46.774 -6.422 -10.887 1.00 57.22 88 PRO A CA 1
ATOM 669 C C . PRO A 1 88 ? 48.236 -6.890 -11.056 1.00 57.22 88 PRO A C 1
ATOM 671 O O . PRO A 1 88 ? 49.047 -6.171 -11.631 1.00 57.22 88 PRO A O 1
ATOM 674 N N . ALA A 1 89 ? 48.607 -8.084 -10.577 1.00 57.75 89 ALA A N 1
ATOM 675 C CA . ALA A 1 89 ? 50.007 -8.486 -10.408 1.00 57.75 89 ALA A CA 1
ATOM 676 C C . ALA A 1 89 ? 50.645 -9.286 -11.567 1.00 57.75 89 ALA A C 1
ATOM 678 O O . ALA A 1 89 ? 51.781 -9.735 -11.427 1.00 57.75 89 ALA A O 1
ATOM 679 N N . VAL A 1 90 ? 49.991 -9.467 -12.723 1.00 54.47 90 VAL A N 1
ATOM 680 C CA . VAL A 1 90 ? 50.589 -10.202 -13.865 1.00 54.47 90 VAL A CA 1
ATOM 681 C C . VAL A 1 90 ? 50.358 -9.473 -15.192 1.00 54.47 90 VAL A C 1
ATOM 683 O O . VAL A 1 90 ? 49.657 -9.948 -16.074 1.00 54.47 90 VAL A O 1
ATOM 686 N N . SER A 1 91 ? 50.966 -8.299 -15.366 1.00 51.44 91 SER A N 1
ATOM 687 C CA . SER A 1 91 ? 51.185 -7.727 -16.712 1.00 51.44 91 SER A CA 1
ATOM 688 C C . SER A 1 91 ? 52.614 -7.213 -16.936 1.00 51.44 91 SER A C 1
ATOM 690 O O . SER A 1 91 ? 52.955 -6.788 -18.035 1.00 51.44 91 SER A O 1
ATOM 692 N N . GLY A 1 92 ? 53.489 -7.283 -15.929 1.00 48.97 92 GLY A N 1
ATOM 693 C CA . GLY A 1 92 ? 54.820 -6.671 -15.965 1.00 48.97 92 GLY A CA 1
ATOM 694 C C . GLY A 1 92 ? 55.990 -7.618 -16.240 1.00 48.97 92 GLY A C 1
ATOM 695 O O . GLY A 1 92 ? 57.055 -7.405 -15.671 1.00 48.97 92 GLY A O 1
ATOM 696 N N . LYS A 1 93 ? 55.844 -8.694 -17.031 1.00 48.38 93 LYS A N 1
ATOM 697 C CA . LYS A 1 93 ? 57.005 -9.559 -17.335 1.00 48.38 93 LYS A CA 1
ATOM 698 C C . LYS A 1 93 ? 56.927 -10.269 -18.689 1.00 48.38 93 LYS A C 1
ATOM 700 O O . LYS A 1 93 ? 56.736 -11.475 -18.757 1.00 48.38 93 LYS A O 1
ATOM 705 N N . LYS A 1 94 ? 57.130 -9.522 -19.778 1.00 45.31 94 LYS A N 1
ATOM 706 C CA . LYS A 1 94 ? 57.671 -10.052 -21.047 1.00 45.31 94 LYS A CA 1
ATOM 707 C C . LYS A 1 94 ? 58.348 -8.928 -21.845 1.00 45.31 94 LYS A C 1
ATOM 709 O O . LYS A 1 94 ? 57.790 -8.389 -22.787 1.00 45.31 94 LYS A O 1
ATOM 714 N N . ALA A 1 95 ? 59.569 -8.582 -21.450 1.00 43.41 95 ALA A N 1
ATOM 715 C CA . ALA A 1 95 ? 60.522 -7.857 -22.291 1.00 43.41 95 ALA A CA 1
ATOM 716 C C . ALA A 1 95 ? 61.939 -8.254 -21.854 1.00 43.41 95 ALA A C 1
ATOM 718 O O . ALA A 1 95 ? 62.618 -7.539 -21.129 1.00 43.41 95 ALA A O 1
ATOM 719 N N . GLY A 1 96 ? 62.346 -9.469 -22.205 1.00 46.28 96 GLY A N 1
ATOM 720 C CA . GLY A 1 96 ? 63.662 -9.992 -21.859 1.00 46.28 96 GLY A CA 1
ATOM 721 C C . GLY A 1 96 ? 63.895 -11.298 -22.590 1.00 46.28 96 GLY A C 1
ATOM 722 O O . GLY A 1 96 ? 63.618 -12.364 -22.052 1.00 46.28 96 GLY A O 1
ATOM 723 N N . GLY A 1 97 ? 64.325 -11.215 -23.846 1.00 41.81 97 GLY A N 1
ATOM 724 C CA . GLY A 1 97 ? 64.583 -12.405 -24.643 1.00 41.81 97 GLY A CA 1
ATOM 725 C C . GLY A 1 97 ? 65.141 -12.091 -26.021 1.00 41.81 97 GLY A C 1
ATOM 726 O O . GLY A 1 97 ? 64.383 -11.944 -26.969 1.00 41.81 97 GLY A O 1
ATOM 727 N N . GLY A 1 98 ? 66.472 -12.067 -26.111 1.00 46.84 98 GLY A N 1
ATOM 728 C CA . GLY A 1 98 ? 67.183 -12.523 -27.303 1.00 46.84 98 GLY A CA 1
ATOM 729 C C . GLY A 1 98 ? 67.688 -11.449 -28.263 1.00 46.84 98 GLY A C 1
ATOM 730 O O . GLY A 1 98 ? 67.023 -11.113 -29.236 1.00 46.84 98 GLY A O 1
ATOM 731 N N . LYS A 1 99 ? 68.956 -11.057 -28.106 1.00 41.00 99 LYS A N 1
ATOM 732 C CA . LYS A 1 99 ? 69.833 -10.896 -29.272 1.00 41.00 99 LYS A CA 1
ATOM 733 C C . LYS A 1 99 ? 71.142 -11.637 -29.027 1.00 41.00 99 LYS A C 1
ATOM 735 O O . LYS A 1 99 ? 72.023 -11.174 -28.312 1.00 41.00 99 LYS A O 1
ATOM 740 N N . ALA A 1 100 ? 71.182 -12.838 -29.600 1.00 48.06 100 ALA A N 1
ATOM 741 C CA . ALA A 1 100 ? 72.380 -13.620 -29.839 1.00 48.06 100 ALA A CA 1
ATOM 742 C C . ALA A 1 100 ? 73.309 -12.875 -30.812 1.00 48.06 100 ALA A C 1
ATOM 744 O O . ALA A 1 100 ? 72.860 -12.046 -31.606 1.00 48.06 100 ALA A O 1
ATOM 745 N N . GLY A 1 101 ? 74.602 -13.164 -30.696 1.00 48.84 101 GLY A N 1
ATOM 746 C CA . GLY A 1 101 ? 75.681 -12.361 -31.249 1.00 48.84 101 GLY A CA 1
ATOM 747 C C . GLY A 1 101 ? 75.814 -12.344 -32.768 1.00 48.84 101 GLY A C 1
ATOM 748 O O . GLY A 1 101 ? 75.214 -13.139 -33.489 1.00 48.84 101 GLY A O 1
ATOM 749 N N . LYS A 1 102 ? 76.690 -11.447 -33.222 1.00 44.59 102 LYS A N 1
ATOM 750 C CA . LYS A 1 102 ? 77.642 -11.667 -34.314 1.00 44.59 102 LYS A CA 1
ATOM 751 C C . LYS A 1 102 ? 78.563 -10.450 -34.435 1.00 44.59 102 LYS A C 1
ATOM 753 O O . LYS A 1 102 ? 78.068 -9.371 -34.738 1.00 44.59 102 LYS A O 1
ATOM 758 N N . ARG A 1 103 ? 79.862 -10.761 -34.353 1.00 41.84 103 ARG A N 1
ATOM 759 C CA . ARG A 1 103 ? 81.021 -10.056 -34.924 1.00 41.84 103 ARG A CA 1
ATOM 760 C C . ARG A 1 103 ? 81.546 -8.841 -34.178 1.00 41.84 103 ARG A C 1
ATOM 762 O O . ARG A 1 103 ? 80.773 -7.893 -33.961 1.00 41.84 103 ARG A O 1
#

Foldseek 3Di:
DDPVLLVVLVVLLVVLLVVQLVVLVVVCVVVVHPVSSVVSNVVSNVVSCVRRVDPPPVSVPDDDDDDPPDPPVNVVVVVVVVVCVVDVDPDPDDDDDDDDDDD

Sequence (103 aa):
MDYVGQRLSEQLAQYTILLAALIALLAGCLMESYKLMMLVYAGGVLLAFVISVPDWPYFNQHPLTWLPPRSEAAIAAAKAARAAAKNPAVSGKKAGGGKAGKR

pLDDT: mean 82.79, std 16.88, range [41.0, 98.19]

Organism: Chara braunii (NCBI:txid69332)

Secondary structure (DSSP, 8-state):
--HHHHHHHHHHHHHHHHHHHHHHHHHHHHTT-HHHHHHHHHHHHHHHHHHHSS--GGGG-S---PPPPPPHHHHHHHHHHHHHHH-TTSSS-----------